Protein AF-A0A7Y4TUY9-F1 (afdb_monomer_lite)

Radius of gyration: 15.54 Å; chains: 1; bounding box: 38×24×42 Å

pLDDT: mean 85.87, std 14.55, range [52.16, 98.31]

Secondary structure (DSSP, 8-state):
-B-TTS-B--B-----SS-S-TT-HHHHTT-S-------EEEEEEE-TTSPEEEEEE-STTT---BTTS--EEEEEGGG-----

Structure (mmCIF, N/CA/C/O backbone):
data_AF-A0A7Y4TUY9-F1
#
_entry.id   AF-A0A7Y4TUY9-F1
#
loop_
_atom_site.group_PDB
_atom_site.id
_atom_site.type_symbol
_atom_site.label_atom_id
_atom_site.label_alt_id
_atom_site.label_comp_id
_atom_site.label_asym_id
_atom_site.label_entity_id
_atom_site.label_seq_id
_atom_site.pdbx_PDB_ins_code
_atom_site.Cartn_x
_atom_site.Cartn_y
_atom_site.Cartn_z
_atom_site.occupancy
_atom_site.B_iso_or_equiv
_atom_site.auth_seq_id
_atom_site.auth_comp_id
_atom_site.auth_asym_id
_atom_site.auth_atom_id
_atom_site.pdbx_PDB_model_num
ATOM 1 N N . MET A 1 1 ? 5.983 3.375 0.040 1.00 91.00 1 MET A N 1
ATOM 2 C CA . MET A 1 1 ? 4.695 3.361 0.771 1.00 91.00 1 MET A CA 1
ATOM 3 C C . MET A 1 1 ? 4.907 2.706 2.124 1.00 91.00 1 MET A C 1
ATOM 5 O O . MET A 1 1 ? 5.667 1.753 2.178 1.00 91.00 1 MET A O 1
ATOM 9 N N . ILE A 1 2 ? 4.283 3.198 3.194 1.00 94.69 2 ILE A N 1
ATOM 10 C CA . ILE A 1 2 ? 4.305 2.543 4.513 1.00 94.69 2 ILE A CA 1
ATOM 11 C C . ILE A 1 2 ? 2.920 1.940 4.742 1.00 94.69 2 ILE A C 1
ATOM 13 O O . ILE A 1 2 ? 1.930 2.642 4.540 1.00 94.69 2 ILE A O 1
ATOM 17 N N . ASP A 1 3 ? 2.852 0.661 5.095 1.00 95.88 3 ASP A N 1
ATOM 18 C CA . ASP A 1 3 ? 1.591 -0.037 5.355 1.00 95.88 3 ASP A CA 1
ATOM 19 C C . ASP A 1 3 ? 1.117 0.131 6.813 1.00 95.88 3 ASP A C 1
ATOM 21 O O . ASP A 1 3 ? 1.803 0.714 7.657 1.00 95.88 3 ASP A O 1
ATOM 25 N N . ALA A 1 4 ? -0.069 -0.390 7.128 1.00 96.25 4 ALA A N 1
ATOM 26 C CA . ALA A 1 4 ? -0.680 -0.283 8.448 1.00 96.25 4 ALA A CA 1
ATOM 27 C C . ALA A 1 4 ? 0.137 -0.977 9.556 1.00 96.25 4 ALA A C 1
ATOM 29 O O . ALA A 1 4 ? 0.027 -0.587 10.722 1.00 96.25 4 ALA A O 1
ATOM 30 N N . SER A 1 5 ? 0.983 -1.952 9.198 1.00 94.44 5 SER A N 1
ATOM 31 C CA . SER A 1 5 ? 1.912 -2.633 10.110 1.00 94.44 5 SER A CA 1
ATOM 32 C C . SER A 1 5 ? 3.212 -1.851 10.348 1.00 94.44 5 SER A C 1
ATOM 34 O O . SER A 1 5 ? 4.030 -2.248 11.176 1.00 94.44 5 SER A O 1
ATOM 36 N N . GLY A 1 6 ? 3.405 -0.727 9.651 1.00 95.25 6 GLY A N 1
ATOM 37 C CA . GLY A 1 6 ? 4.620 0.082 9.707 1.00 95.25 6 GLY A CA 1
ATOM 38 C C . GLY A 1 6 ? 5.730 -0.406 8.774 1.00 95.25 6 GLY A C 1
ATOM 39 O O . GLY A 1 6 ? 6.853 0.091 8.860 1.00 95.25 6 GLY A O 1
ATOM 40 N N . ARG A 1 7 ? 5.451 -1.357 7.873 1.00 95.75 7 ARG A N 1
ATOM 41 C CA . ARG A 1 7 ? 6.435 -1.856 6.9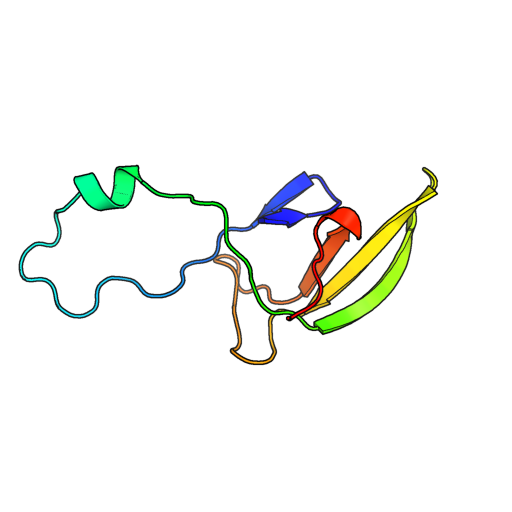08 1.00 95.75 7 ARG A CA 1
ATOM 42 C C . ARG A 1 7 ? 6.523 -0.932 5.699 1.00 95.75 7 ARG A C 1
ATOM 44 O O . ARG A 1 7 ? 5.514 -0.531 5.120 1.00 95.75 7 ARG A O 1
ATOM 51 N N . THR A 1 8 ? 7.753 -0.646 5.282 1.00 94.62 8 THR A N 1
ATOM 52 C CA . THR A 1 8 ? 8.039 0.119 4.064 1.00 94.62 8 THR A CA 1
ATOM 53 C C . THR A 1 8 ? 8.081 -0.796 2.843 1.00 94.62 8 THR A C 1
ATOM 55 O O . THR A 1 8 ? 8.867 -1.737 2.793 1.00 94.62 8 THR A O 1
ATOM 58 N N . HIS A 1 9 ? 7.278 -0.461 1.838 1.00 92.56 9 HIS A N 1
ATOM 59 C CA . HIS A 1 9 ? 7.255 -1.063 0.508 1.00 92.56 9 HIS A CA 1
ATOM 60 C C . HIS A 1 9 ? 7.826 -0.086 -0.516 1.00 92.56 9 HIS A C 1
ATOM 62 O O . HIS A 1 9 ? 7.392 1.072 -0.596 1.00 92.56 9 HIS A O 1
ATOM 68 N N . THR A 1 10 ? 8.779 -0.561 -1.311 1.00 90.94 10 THR A N 1
ATOM 69 C CA . THR A 1 10 ? 9.415 0.209 -2.386 1.00 90.94 10 THR A CA 1
ATOM 70 C C . THR A 1 10 ? 8.849 -0.228 -3.730 1.00 90.94 10 THR A C 1
ATOM 72 O O . THR A 1 10 ? 8.618 -1.414 -3.948 1.00 90.94 10 THR A O 1
ATOM 75 N N . PHE A 1 11 ? 8.649 0.729 -4.631 1.00 88.31 11 PHE A N 1
ATOM 76 C CA . PHE A 1 11 ? 8.180 0.502 -5.995 1.00 88.31 11 PHE A CA 1
ATOM 77 C C . PHE A 1 11 ? 9.219 1.068 -6.955 1.00 88.31 11 PHE A C 1
ATOM 79 O O . PHE A 1 11 ? 9.766 2.143 -6.702 1.00 88.31 11 PHE A O 1
ATOM 86 N N . ILE A 1 12 ? 9.497 0.341 -8.033 1.00 81.38 12 ILE A N 1
ATOM 87 C CA . ILE A 1 12 ? 10.445 0.750 -9.069 1.00 81.38 12 ILE A CA 1
ATOM 88 C C . ILE A 1 12 ? 9.638 0.933 -10.351 1.00 81.38 12 ILE A C 1
ATOM 90 O O . ILE A 1 12 ? 9.419 -0.020 -11.090 1.00 81.38 12 ILE A O 1
ATOM 94 N N . GLU A 1 13 ? 9.168 2.155 -10.594 1.00 73.75 13 GLU A N 1
ATOM 95 C CA . GLU A 1 13 ? 8.362 2.481 -11.772 1.00 73.75 13 GLU A CA 1
ATOM 96 C C . GLU A 1 13 ? 9.208 3.286 -12.767 1.00 73.75 13 GLU A C 1
ATOM 98 O O . GLU A 1 13 ? 9.556 4.437 -12.511 1.00 73.75 13 GLU A O 1
ATOM 103 N N . LYS A 1 14 ? 9.549 2.637 -13.889 1.00 68.81 14 LYS A N 1
ATOM 104 C CA . LYS A 1 14 ? 10.397 3.104 -15.007 1.00 68.81 14 LYS A CA 1
ATOM 105 C C . LYS A 1 14 ? 11.801 3.586 -14.616 1.00 68.81 14 LYS A C 1
ATOM 107 O O . LYS A 1 14 ? 12.032 4.745 -14.288 1.00 68.81 14 LYS A O 1
ATOM 112 N N . THR A 1 15 ? 12.775 2.689 -14.777 1.00 62.69 15 THR A N 1
ATOM 113 C CA . THR A 1 15 ? 14.195 3.064 -14.883 1.00 62.69 15 THR A CA 1
ATOM 114 C C . THR A 1 15 ? 14.478 3.745 -16.231 1.00 62.69 15 THR A C 1
ATOM 116 O O . THR A 1 15 ? 13.691 3.616 -17.173 1.00 62.69 15 THR A O 1
ATOM 119 N N . ALA A 1 16 ? 15.583 4.481 -16.347 1.00 60.03 16 ALA A N 1
ATOM 120 C CA . ALA A 1 16 ? 15.986 5.107 -17.604 1.00 60.03 16 ALA A CA 1
ATOM 121 C C . ALA A 1 16 ? 16.230 4.037 -18.692 1.00 60.03 16 ALA A C 1
ATOM 123 O O . ALA A 1 16 ? 17.009 3.111 -18.485 1.00 60.03 16 ALA A O 1
ATOM 124 N N . ILE A 1 17 ? 15.547 4.149 -19.840 1.00 61.88 17 ILE A N 1
ATOM 125 C CA . ILE A 1 17 ? 15.604 3.148 -20.930 1.00 61.88 17 ILE A CA 1
ATOM 126 C C . ILE A 1 17 ? 16.640 3.525 -22.001 1.00 61.88 17 ILE A C 1
ATOM 128 O O . ILE A 1 17 ? 17.239 2.647 -22.614 1.00 61.88 17 ILE A O 1
ATOM 132 N N . LEU A 1 18 ? 16.873 4.821 -22.224 1.00 55.41 18 LEU A N 1
ATOM 133 C CA . LEU A 1 18 ? 17.865 5.334 -23.171 1.00 55.41 18 LEU A CA 1
ATOM 134 C C . LEU A 1 18 ? 18.631 6.473 -22.498 1.00 55.41 18 LEU A C 1
ATOM 136 O O . LEU A 1 18 ? 18.152 7.604 -22.472 1.00 55.41 18 LEU A O 1
ATOM 140 N N . VAL A 1 19 ? 19.794 6.162 -21.934 1.00 57.91 19 VAL A N 1
ATOM 141 C CA . VAL A 1 19 ? 20.766 7.159 -21.472 1.00 57.91 19 VAL A CA 1
ATOM 142 C C . VAL A 1 19 ? 22.159 6.724 -21.915 1.00 57.91 19 VAL A C 1
ATOM 144 O O . VAL A 1 19 ? 22.529 5.561 -21.759 1.00 57.91 19 VAL A O 1
ATOM 147 N N . ASP A 1 20 ? 22.909 7.647 -22.510 1.00 61.47 20 ASP A N 1
ATOM 148 C CA . ASP A 1 20 ? 24.354 7.532 -22.736 1.00 61.47 20 ASP A CA 1
ATOM 149 C C . ASP A 1 20 ? 25.155 7.875 -21.466 1.00 61.47 20 ASP A C 1
ATOM 151 O O . ASP A 1 20 ? 26.317 7.491 -21.342 1.00 61.47 20 ASP A O 1
ATOM 155 N N . ASP A 1 21 ? 24.503 8.523 -20.498 1.00 61.25 21 ASP A N 1
ATOM 156 C CA . ASP A 1 21 ? 25.011 8.820 -19.166 1.00 61.25 21 ASP A CA 1
ATOM 157 C C . ASP A 1 21 ? 24.240 8.033 -18.092 1.00 61.25 21 ASP A C 1
ATOM 159 O O . ASP A 1 21 ? 23.185 8.432 -17.594 1.00 61.25 21 ASP A O 1
ATOM 163 N N . TRP A 1 22 ? 24.799 6.884 -17.712 1.00 54.88 22 TRP A N 1
ATOM 164 C CA . TRP A 1 22 ? 24.335 6.037 -16.605 1.00 54.88 22 TRP A CA 1
ATOM 165 C C . TRP A 1 22 ? 24.444 6.736 -15.224 1.00 54.88 22 TRP A C 1
ATOM 167 O O . TRP A 1 22 ? 24.081 6.146 -14.206 1.00 54.88 22 TRP A O 1
ATOM 177 N N . GLY A 1 23 ? 24.977 7.966 -15.170 1.00 54.62 23 GLY A N 1
ATOM 178 C CA . GLY A 1 23 ? 25.538 8.611 -13.985 1.00 54.62 23 GLY A CA 1
ATOM 179 C C . GLY A 1 23 ? 25.005 10.004 -13.642 1.00 54.62 23 GLY A C 1
ATOM 180 O O . GLY A 1 23 ? 25.656 10.703 -12.866 1.00 54.62 23 GLY A O 1
ATOM 181 N N . CYS A 1 24 ? 23.818 10.417 -14.097 1.00 52.16 24 CYS A N 1
ATOM 182 C CA . CYS A 1 24 ? 23.148 11.599 -13.532 1.00 52.16 24 CYS A CA 1
ATOM 183 C C . CYS A 1 24 ? 22.643 11.334 -12.089 1.00 52.16 24 CYS A C 1
ATOM 185 O O . CYS A 1 24 ? 21.447 11.400 -11.797 1.00 52.16 24 CYS A O 1
ATOM 187 N N . GLU A 1 25 ? 23.560 11.059 -11.153 1.00 57.75 25 GLU A N 1
ATOM 188 C CA . GLU A 1 25 ? 23.321 10.898 -9.710 1.00 57.75 25 GLU A CA 1
ATOM 189 C C . GLU A 1 25 ? 22.541 12.078 -9.114 1.00 57.75 25 GLU A C 1
ATOM 191 O O . GLU A 1 25 ? 21.802 11.926 -8.142 1.00 57.75 25 GLU A O 1
ATOM 196 N N . GLU A 1 26 ? 22.670 13.265 -9.710 1.00 63.94 26 GLU A N 1
ATOM 197 C CA . GLU A 1 26 ? 21.918 14.458 -9.330 1.00 63.94 26 GLU A CA 1
ATOM 198 C C . GLU A 1 26 ? 20.398 14.246 -9.379 1.00 63.94 26 GLU A C 1
ATOM 200 O O . GLU A 1 26 ? 19.687 14.687 -8.476 1.00 63.94 26 GLU A O 1
ATOM 205 N N . HIS A 1 27 ? 19.890 13.507 -10.368 1.00 59.88 27 HIS A N 1
ATOM 206 C CA . HIS A 1 27 ? 18.455 13.250 -10.489 1.00 59.88 27 HIS A CA 1
ATOM 207 C C . HIS A 1 27 ? 17.970 12.248 -9.430 1.00 59.88 27 HIS A C 1
ATOM 209 O O . HIS A 1 27 ? 16.877 12.419 -8.873 1.00 59.88 27 HIS A O 1
ATOM 215 N N . LEU A 1 28 ? 18.809 11.261 -9.082 1.00 65.62 28 LEU A N 1
ATOM 216 C CA . LEU A 1 28 ? 18.536 10.269 -8.035 1.00 65.62 28 LEU A CA 1
ATOM 217 C C . LEU A 1 28 ? 18.449 10.897 -6.639 1.00 65.62 28 LEU A C 1
ATOM 219 O O . LEU A 1 28 ? 17.624 10.461 -5.840 1.00 65.62 28 LEU A O 1
ATOM 223 N N . LYS A 1 29 ? 19.211 11.968 -6.359 1.00 69.12 29 LYS A N 1
ATOM 224 C CA . LYS A 1 29 ? 19.144 12.704 -5.074 1.00 69.12 29 LYS A CA 1
ATOM 225 C C . LYS A 1 29 ? 17.757 13.256 -4.760 1.00 69.12 29 LYS A C 1
ATOM 227 O O . LYS A 1 29 ? 17.463 13.565 -3.610 1.00 69.12 29 LYS A O 1
ATOM 232 N N . SER A 1 30 ? 16.919 13.423 -5.779 1.00 69.00 30 SER A N 1
ATOM 233 C CA . SER A 1 30 ? 15.584 13.978 -5.615 1.00 69.00 30 SER A CA 1
ATOM 234 C C . SER A 1 30 ? 14.504 12.933 -5.333 1.00 69.00 30 SER A C 1
ATOM 236 O O . SER A 1 30 ? 13.345 13.312 -5.186 1.00 69.00 30 SER A O 1
ATOM 238 N N . TYR A 1 31 ? 14.870 11.651 -5.241 1.00 69.69 31 TYR A N 1
ATOM 239 C CA . TYR A 1 31 ? 14.002 10.548 -4.835 1.00 69.69 31 TYR A CA 1
ATOM 240 C C . TYR A 1 31 ? 14.386 10.028 -3.438 1.00 69.69 31 TYR A C 1
ATOM 242 O O . TYR A 1 31 ? 15.548 10.124 -3.047 1.00 69.69 31 TYR A O 1
ATOM 250 N N . PRO A 1 32 ? 13.437 9.439 -2.687 1.00 69.81 32 PRO A N 1
ATOM 251 C CA . PRO A 1 32 ? 12.021 9.259 -3.024 1.00 69.81 32 PRO A CA 1
ATOM 252 C C . PRO A 1 32 ? 11.214 10.564 -2.902 1.00 69.81 32 PRO A C 1
ATOM 254 O O . PRO A 1 32 ? 11.456 11.376 -2.013 1.00 69.81 32 PRO A O 1
ATOM 257 N N . ARG A 1 33 ? 10.216 10.749 -3.777 1.00 72.25 33 ARG A N 1
ATOM 258 C CA . ARG A 1 33 ? 9.230 11.841 -3.683 1.00 72.25 33 ARG A CA 1
ATOM 259 C C . ARG A 1 33 ? 7.865 11.293 -3.268 1.00 72.25 33 ARG A C 1
ATOM 261 O O . ARG A 1 33 ? 7.565 10.146 -3.603 1.00 72.25 33 ARG A O 1
ATOM 268 N N . PRO A 1 34 ? 7.023 12.094 -2.592 1.00 78.12 34 PRO A N 1
ATOM 269 C CA . PRO A 1 34 ? 5.606 11.783 -2.468 1.00 78.12 34 PRO A CA 1
ATOM 270 C C . PRO A 1 34 ? 4.986 11.585 -3.854 1.00 78.12 34 PRO A C 1
ATOM 272 O O . PRO A 1 34 ? 5.286 12.334 -4.785 1.00 78.12 34 PRO A O 1
ATOM 275 N N . GLY A 1 35 ? 4.131 10.579 -3.982 1.00 85.50 35 GLY A N 1
ATOM 276 C CA . GLY A 1 35 ? 3.447 10.245 -5.222 1.00 85.50 35 GLY A CA 1
ATOM 277 C C . GLY A 1 35 ? 2.210 9.404 -4.941 1.00 85.50 35 GLY A C 1
ATOM 278 O O . GLY A 1 35 ? 2.051 8.872 -3.841 1.00 85.50 35 GLY A O 1
ATOM 279 N N . GLU A 1 36 ? 1.346 9.302 -5.942 1.00 90.00 36 GLU A N 1
ATOM 280 C CA . GLU A 1 36 ? 0.095 8.553 -5.875 1.00 90.00 36 GLU A CA 1
ATOM 281 C C . GLU A 1 36 ? 0.210 7.284 -6.723 1.00 90.00 36 GLU A C 1
ATOM 283 O O . GLU A 1 36 ? 0.753 7.302 -7.829 1.00 90.00 36 GLU A O 1
ATOM 288 N N . ILE A 1 37 ? -0.292 6.173 -6.186 1.00 91.81 37 ILE A N 1
ATOM 289 C CA . ILE A 1 37 ? -0.373 4.882 -6.868 1.00 91.81 37 ILE A CA 1
ATOM 290 C C . ILE A 1 37 ? -1.856 4.546 -6.973 1.00 91.81 37 ILE A C 1
ATOM 292 O O . ILE A 1 37 ? -2.543 4.460 -5.953 1.00 91.81 37 ILE A O 1
ATOM 296 N N . ALA A 1 38 ? -2.356 4.364 -8.196 1.00 93.62 38 ALA A N 1
ATOM 297 C CA . ALA A 1 38 ? -3.727 3.913 -8.379 1.00 93.62 38 ALA A CA 1
ATOM 298 C C . ALA A 1 38 ? -3.895 2.509 -7.797 1.00 93.62 38 ALA A C 1
ATOM 300 O O . ALA A 1 38 ? -3.052 1.629 -7.983 1.00 93.62 38 ALA A O 1
ATOM 301 N N . CYS A 1 39 ? -5.000 2.317 -7.090 1.00 95.12 39 CYS A N 1
ATOM 302 C CA . CYS A 1 39 ? -5.332 1.056 -6.465 1.00 95.12 39 CYS A CA 1
ATOM 303 C C . CYS A 1 39 ? -6.842 0.836 -6.468 1.00 95.12 39 CYS A C 1
ATOM 305 O O . CYS A 1 39 ? -7.640 1.733 -6.749 1.00 95.12 39 CYS A O 1
ATOM 307 N N . THR A 1 40 ? -7.224 -0.387 -6.140 1.00 96.81 40 THR A N 1
ATOM 308 C CA . THR A 1 40 ? -8.606 -0.789 -5.902 1.00 96.81 40 THR A CA 1
ATOM 309 C C . THR A 1 40 ? -8.759 -1.205 -4.451 1.00 96.81 40 THR A C 1
ATOM 311 O O . THR A 1 40 ? -7.845 -1.791 -3.877 1.00 96.81 40 THR A O 1
ATOM 314 N N . ILE A 1 41 ? -9.906 -0.898 -3.852 1.00 96.88 41 ILE A N 1
ATOM 315 C CA . ILE A 1 41 ? -10.230 -1.355 -2.501 1.00 96.88 41 ILE A CA 1
ATOM 316 C C . ILE A 1 41 ? -10.764 -2.783 -2.595 1.00 96.88 41 ILE A C 1
ATOM 318 O O . ILE A 1 41 ? -11.713 -3.034 -3.337 1.00 96.88 41 ILE A O 1
ATOM 322 N N . LEU A 1 42 ? -10.159 -3.692 -1.836 1.00 97.94 42 LEU A N 1
ATOM 323 C CA . LEU A 1 42 ? -10.584 -5.084 -1.718 1.00 97.94 42 LEU A CA 1
ATOM 324 C C . LEU A 1 42 ? -11.454 -5.309 -0.480 1.00 97.94 42 LEU A C 1
ATOM 326 O O . LEU A 1 42 ? -12.467 -5.996 -0.566 1.00 97.94 42 LEU A O 1
ATOM 330 N N . ASP A 1 43 ? -11.068 -4.725 0.657 1.00 98.12 43 ASP A N 1
ATOM 331 C CA . ASP A 1 43 ? -11.764 -4.890 1.936 1.00 98.12 43 ASP A CA 1
ATOM 332 C C . ASP A 1 43 ? -11.543 -3.681 2.858 1.00 98.12 43 ASP A C 1
ATOM 334 O O . ASP A 1 43 ? -10.603 -2.901 2.677 1.00 98.12 43 ASP A O 1
ATOM 338 N N . ARG A 1 44 ? -12.413 -3.522 3.859 1.00 98.25 44 ARG A N 1
ATOM 339 C CA . ARG A 1 44 ? -12.307 -2.509 4.914 1.00 98.25 44 ARG A CA 1
ATOM 340 C C . ARG A 1 44 ? -12.593 -3.140 6.266 1.00 98.25 44 ARG A C 1
ATOM 342 O O . ARG A 1 44 ? -13.611 -3.801 6.448 1.00 98.25 44 ARG A O 1
ATOM 349 N N . ARG A 1 45 ? -11.749 -2.846 7.252 1.00 97.75 45 ARG A N 1
ATOM 350 C CA . ARG A 1 45 ? -11.953 -3.268 8.640 1.00 97.75 45 ARG A CA 1
ATOM 351 C C . ARG A 1 45 ? -11.517 -2.201 9.629 1.00 97.75 45 ARG A C 1
ATOM 353 O O . ARG A 1 45 ? -10.733 -1.314 9.310 1.00 97.75 45 ARG A O 1
ATOM 360 N N . THR A 1 46 ? -11.982 -2.322 10.863 1.00 97.56 46 THR A N 1
ATOM 361 C CA . THR A 1 46 ? -11.539 -1.476 11.974 1.00 97.56 46 THR A CA 1
ATOM 362 C C . THR A 1 46 ? -10.607 -2.278 12.873 1.00 97.56 46 THR A C 1
ATOM 364 O O . THR A 1 46 ? -10.915 -3.416 13.225 1.00 97.56 46 THR A O 1
ATOM 367 N N . ASP A 1 47 ? -9.456 -1.709 13.226 1.00 93.00 47 ASP A N 1
ATOM 368 C CA . ASP A 1 47 ? -8.527 -2.331 14.168 1.00 93.00 47 ASP A CA 1
ATOM 369 C C . ASP A 1 47 ? -8.986 -2.167 15.632 1.00 93.00 47 ASP A C 1
ATOM 371 O O . ASP A 1 47 ? -9.944 -1.456 15.941 1.00 93.00 47 ASP A O 1
ATOM 375 N N . ALA A 1 48 ? -8.282 -2.810 16.566 1.00 94.25 48 ALA A N 1
ATOM 376 C CA . ALA A 1 48 ? -8.606 -2.741 17.995 1.00 94.25 48 ALA A CA 1
ATOM 377 C C . ALA A 1 48 ? -8.490 -1.325 18.601 1.00 94.25 48 ALA A C 1
ATOM 379 O O . ALA A 1 48 ? -8.998 -1.082 19.693 1.00 94.25 48 ALA A O 1
ATOM 380 N N . SER A 1 49 ? -7.82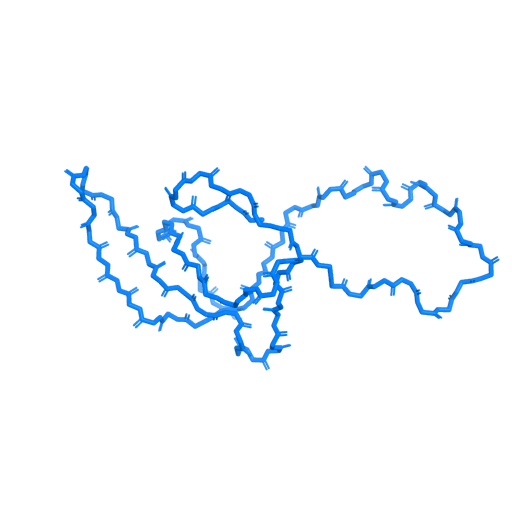4 -0.395 17.910 1.00 93.69 49 SER A N 1
ATOM 381 C CA . SER A 1 49 ? -7.682 1.009 18.312 1.00 93.69 49 SER A CA 1
ATOM 382 C C . SER A 1 49 ? -8.727 1.931 17.673 1.00 93.69 49 SER A C 1
ATOM 384 O O . SER A 1 49 ? -8.685 3.141 17.885 1.00 93.69 49 SER A O 1
ATOM 386 N N . GLY A 1 50 ? -9.668 1.377 16.900 1.00 95.31 50 GLY A N 1
ATOM 387 C CA . GLY A 1 50 ? -10.709 2.140 16.217 1.00 95.31 50 GLY A CA 1
ATOM 388 C C . GLY A 1 50 ? -10.260 2.780 14.900 1.00 95.31 50 GLY A C 1
ATOM 389 O O . GLY A 1 50 ? -11.000 3.592 14.348 1.00 95.31 50 GLY A O 1
ATOM 390 N N . ARG A 1 51 ? -9.072 2.447 14.378 1.00 96.00 51 ARG A N 1
ATOM 391 C CA . ARG A 1 51 ? -8.586 2.975 13.093 1.00 96.00 51 ARG A CA 1
ATOM 392 C C . ARG A 1 51 ? -9.076 2.101 11.945 1.00 96.00 51 ARG A C 1
ATOM 394 O O . ARG A 1 51 ? -9.061 0.876 12.040 1.00 96.00 51 ARG A O 1
ATOM 401 N N . GLU A 1 52 ? -9.493 2.730 10.852 1.00 97.94 52 GLU A N 1
ATOM 402 C CA . GLU A 1 52 ? -9.890 2.015 9.638 1.00 97.94 52 GLU A CA 1
ATOM 403 C C . GLU A 1 52 ? -8.646 1.578 8.852 1.00 97.94 52 GLU A C 1
ATOM 405 O O . GLU A 1 52 ? -7.830 2.407 8.436 1.00 97.94 52 GLU A O 1
ATOM 410 N N . ILE A 1 53 ? -8.520 0.266 8.661 1.00 98.19 53 ILE A N 1
ATOM 411 C CA . ILE A 1 53 ? -7.547 -0.383 7.787 1.00 98.19 53 ILE A CA 1
ATOM 412 C C . ILE A 1 53 ? -8.279 -0.810 6.517 1.00 98.19 53 ILE A C 1
ATOM 414 O O . ILE A 1 53 ? -9.326 -1.457 6.570 1.00 98.19 53 ILE A O 1
ATOM 418 N N . VAL A 1 54 ? -7.709 -0.458 5.374 1.00 98.31 54 VAL A N 1
ATOM 419 C CA . VAL A 1 54 ? -8.224 -0.769 4.047 1.00 98.31 54 VAL A CA 1
ATOM 420 C C . VAL A 1 54 ? -7.236 -1.695 3.358 1.00 98.31 54 VAL A C 1
ATOM 422 O O . VAL A 1 54 ? -6.060 -1.358 3.216 1.00 98.31 54 VAL A O 1
ATOM 425 N N . THR A 1 55 ? -7.712 -2.853 2.916 1.00 98.31 55 THR A N 1
ATOM 426 C CA . THR A 1 55 ? -6.937 -3.728 2.039 1.00 98.31 55 THR A CA 1
ATOM 427 C C . THR A 1 55 ? -7.094 -3.224 0.614 1.00 98.31 55 THR A C 1
ATOM 429 O O . THR A 1 55 ? -8.213 -3.109 0.110 1.00 98.31 55 THR A O 1
ATOM 432 N N . ILE A 1 56 ? -5.976 -2.909 -0.034 1.00 97.81 56 ILE A N 1
ATOM 433 C CA . ILE A 1 56 ? -5.922 -2.408 -1.406 1.00 97.81 56 ILE A CA 1
ATOM 434 C C . ILE A 1 56 ? -5.154 -3.365 -2.314 1.00 97.81 56 ILE A C 1
ATOM 436 O O . ILE A 1 56 ? -4.252 -4.063 -1.855 1.00 97.81 56 ILE A O 1
ATOM 440 N N . SER A 1 57 ? -5.472 -3.339 -3.609 1.00 97.75 57 SER A N 1
ATOM 441 C CA . SER A 1 57 ? -4.670 -3.957 -4.666 1.00 97.75 57 SER A CA 1
ATOM 442 C C . SER A 1 57 ? -4.216 -2.925 -5.693 1.00 97.75 57 SER A C 1
ATOM 444 O O . SER A 1 57 ? -5.031 -2.166 -6.223 1.00 97.75 57 SER A O 1
ATOM 446 N N . THR A 1 58 ? -2.919 -2.923 -5.994 1.00 95.81 58 THR A N 1
ATOM 447 C CA . THR A 1 58 ? -2.272 -2.119 -7.042 1.00 95.81 58 THR A CA 1
ATOM 448 C C . THR A 1 58 ? -2.196 -2.852 -8.387 1.00 95.81 58 THR A C 1
ATOM 450 O O . THR A 1 58 ? -1.620 -2.341 -9.349 1.00 95.81 58 THR A O 1
ATOM 453 N N . GLU A 1 59 ? -2.794 -4.046 -8.493 1.00 95.88 59 GLU A N 1
ATOM 454 C CA . GLU A 1 59 ? -2.813 -4.840 -9.728 1.00 95.88 59 GLU A CA 1
ATOM 455 C C . GLU A 1 59 ? -3.563 -4.121 -10.861 1.00 95.88 59 GLU A C 1
ATOM 457 O O . GLU A 1 59 ? -3.222 -4.245 -12.033 1.00 95.88 59 GLU A O 1
ATOM 462 N N . LYS A 1 60 ? -4.573 -3.314 -10.530 1.00 92.19 60 LYS A N 1
ATOM 463 C CA . LYS A 1 60 ? -5.338 -2.534 -11.507 1.00 92.19 60 LYS A CA 1
ATOM 464 C C . LYS A 1 60 ? -5.198 -1.038 -11.227 1.00 92.19 60 LYS A C 1
ATOM 466 O O . LYS A 1 60 ? -5.204 -0.649 -10.062 1.00 92.19 60 LYS A O 1
ATOM 471 N N . PRO A 1 61 ? -5.146 -0.190 -12.272 1.00 87.19 61 PRO A N 1
ATOM 472 C CA . PRO A 1 61 ? -5.246 -0.531 -13.699 1.00 87.19 61 PRO A CA 1
ATOM 473 C C . PRO A 1 61 ? -3.910 -0.860 -14.393 1.00 87.19 61 PRO A C 1
ATOM 475 O O . PRO A 1 61 ? -3.942 -1.375 -15.507 1.00 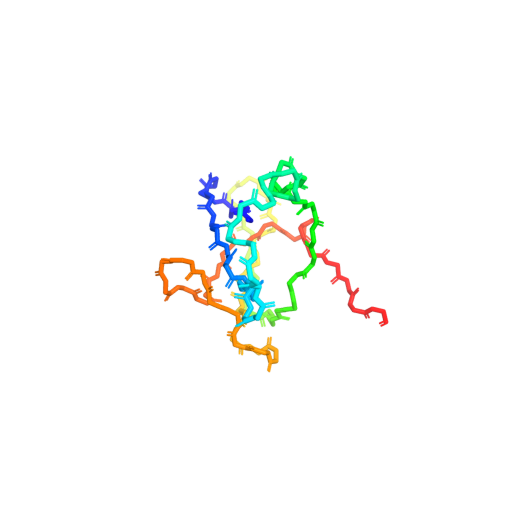87.19 61 PRO A O 1
ATOM 478 N N . TRP A 1 62 ? -2.757 -0.576 -13.777 1.00 87.56 62 TRP A N 1
ATOM 479 C CA . TRP A 1 62 ? -1.448 -0.647 -14.454 1.00 87.56 62 TRP A CA 1
ATOM 480 C C . TRP A 1 62 ? -0.496 -1.714 -13.914 1.00 87.56 62 TRP A C 1
ATOM 482 O O . TRP A 1 62 ? 0.674 -1.693 -14.272 1.00 87.56 62 TRP A O 1
ATOM 492 N N . VAL A 1 63 ? -0.983 -2.644 -13.086 1.00 91.12 63 VAL A N 1
ATOM 493 C CA . VAL A 1 63 ? -0.181 -3.743 -12.524 1.00 91.12 63 VAL A CA 1
ATOM 494 C C . VAL A 1 63 ? 1.102 -3.220 -11.872 1.00 91.12 63 VAL A C 1
ATOM 496 O O . VAL A 1 63 ? 2.214 -3.552 -12.272 1.00 91.12 63 VAL A O 1
ATOM 499 N N . ILE A 1 64 ? 0.945 -2.357 -10.868 1.00 91.81 64 ILE A N 1
ATOM 500 C CA . ILE A 1 64 ? 2.085 -1.823 -10.122 1.00 91.81 64 ILE A CA 1
ATOM 501 C C . ILE A 1 64 ? 2.475 -2.854 -9.064 1.00 91.81 64 ILE A C 1
ATOM 503 O O . ILE A 1 64 ? 1.667 -3.195 -8.201 1.00 91.81 64 ILE A O 1
ATOM 507 N N . ILE A 1 65 ? 3.711 -3.343 -9.130 1.00 94.38 65 ILE A N 1
ATOM 508 C CA . ILE A 1 65 ? 4.243 -4.390 -8.250 1.00 94.38 65 ILE A CA 1
ATOM 509 C C . ILE A 1 65 ? 5.367 -3.788 -7.399 1.00 94.38 65 ILE A C 1
ATOM 511 O O . ILE A 1 65 ? 6.187 -3.006 -7.890 1.00 94.38 65 ILE A O 1
ATOM 515 N N . SER A 1 66 ? 5.400 -4.109 -6.105 1.00 94.19 66 SER A N 1
ATOM 516 C CA . SER A 1 66 ? 6.519 -3.710 -5.245 1.00 94.19 66 SER A CA 1
ATOM 517 C C . SER A 1 66 ? 7.804 -4.462 -5.605 1.00 94.19 66 SER A C 1
ATOM 519 O O . SER A 1 66 ? 7.780 -5.503 -6.252 1.00 94.19 66 SER A O 1
ATOM 521 N N . ALA A 1 67 ? 8.944 -3.991 -5.103 1.00 92.75 67 ALA A N 1
ATOM 522 C CA . ALA A 1 67 ? 10.231 -4.682 -5.237 1.00 92.75 67 ALA A CA 1
ATOM 523 C C . ALA A 1 67 ? 10.273 -6.076 -4.567 1.00 92.75 67 ALA A C 1
ATOM 525 O O . ALA A 1 67 ? 11.270 -6.780 -4.681 1.00 92.75 67 ALA A O 1
ATOM 526 N N . GLU A 1 68 ? 9.218 -6.457 -3.843 1.00 94.88 68 GLU A N 1
ATOM 527 C CA . GLU A 1 68 ? 9.058 -7.764 -3.200 1.00 94.88 68 GLU A CA 1
ATOM 528 C C . GLU A 1 68 ? 7.952 -8.610 -3.857 1.00 94.88 68 GLU A C 1
ATOM 530 O O . GLU A 1 68 ? 7.389 -9.492 -3.207 1.00 94.88 68 GLU A O 1
ATOM 535 N N . ASP A 1 69 ? 7.587 -8.301 -5.103 1.00 95.25 69 ASP A N 1
ATOM 536 C CA . ASP A 1 69 ? 6.563 -9.005 -5.882 1.00 95.25 69 ASP A CA 1
ATOM 537 C C . ASP A 1 69 ? 5.160 -9.002 -5.240 1.00 95.25 69 ASP A C 1
ATOM 539 O O . ASP A 1 69 ? 4.391 -9.956 -5.362 1.00 95.25 69 ASP A O 1
ATOM 543 N N . ARG A 1 70 ? 4.801 -7.912 -4.543 1.00 96.31 70 ARG A N 1
ATOM 544 C CA . ARG A 1 70 ? 3.476 -7.739 -3.917 1.00 96.31 70 ARG A CA 1
ATOM 545 C C . ARG A 1 70 ? 2.626 -6.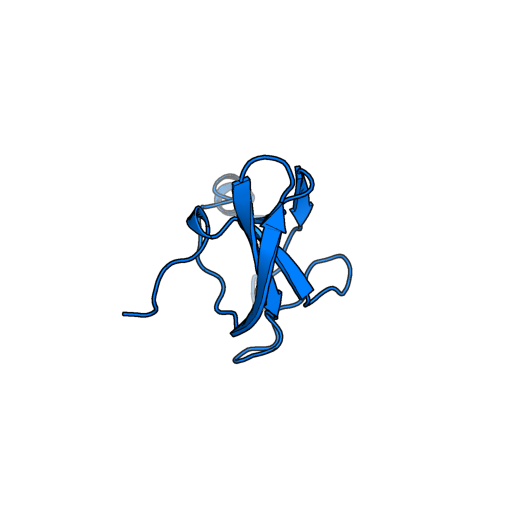716 -4.656 1.00 96.31 70 ARG A C 1
ATOM 547 O O . ARG A 1 70 ? 3.125 -5.664 -5.059 1.00 96.31 70 ARG A O 1
ATOM 554 N N . THR A 1 71 ? 1.330 -6.997 -4.731 1.00 96.94 71 THR A N 1
ATOM 555 C CA . THR A 1 71 ? 0.296 -6.079 -5.234 1.00 96.94 71 THR A CA 1
ATOM 556 C C . THR A 1 71 ? -0.769 -5.751 -4.191 1.00 96.94 71 THR A C 1
ATOM 558 O O . THR A 1 71 ? -1.526 -4.807 -4.388 1.00 96.94 71 THR A O 1
ATOM 561 N N . GLU A 1 72 ? -0.827 -6.486 -3.078 1.00 97.81 72 GLU A N 1
ATOM 562 C CA . GLU A 1 72 ? -1.818 -6.289 -2.019 1.00 97.81 72 GLU A CA 1
ATOM 563 C C . GLU A 1 72 ? -1.190 -5.723 -0.749 1.00 97.81 72 GLU A C 1
ATOM 565 O O . GLU A 1 72 ? -0.139 -6.185 -0.288 1.00 97.81 72 GLU A O 1
ATOM 570 N N . PHE A 1 73 ? -1.856 -4.724 -0.171 1.00 97.81 73 PHE A N 1
ATOM 571 C CA . PHE A 1 73 ? -1.366 -4.007 1.001 1.00 97.81 73 PHE A CA 1
ATOM 572 C C . PHE A 1 73 ? -2.511 -3.594 1.915 1.00 97.81 73 PHE A C 1
ATOM 574 O O . PHE A 1 73 ? -3.603 -3.268 1.459 1.00 97.81 73 PHE A O 1
ATOM 581 N N . GLU A 1 74 ? -2.239 -3.546 3.213 1.00 98.06 74 GLU A N 1
ATOM 582 C CA . GLU A 1 74 ? -3.147 -2.977 4.203 1.00 98.06 74 GLU A CA 1
ATOM 583 C C . GLU A 1 74 ? -2.679 -1.562 4.536 1.00 98.06 74 GLU A C 1
ATOM 585 O O . GLU A 1 74 ? -1.566 -1.380 5.018 1.00 98.06 74 GLU A O 1
ATOM 590 N N . VAL A 1 75 ? -3.498 -0.550 4.283 1.00 97.44 75 VAL A N 1
ATOM 591 C CA . VAL A 1 75 ? -3.169 0.860 4.548 1.00 97.44 75 VAL A CA 1
ATOM 592 C C . VAL A 1 75 ? -4.220 1.482 5.453 1.00 97.44 75 VAL A C 1
ATOM 594 O O . VAL A 1 75 ? -5.338 0.981 5.551 1.00 97.44 75 VAL A O 1
ATOM 597 N N . TYR A 1 76 ? -3.894 2.581 6.125 1.00 97.31 76 TYR A N 1
ATOM 598 C CA . TYR A 1 76 ? -4.923 3.365 6.804 1.00 97.31 76 TYR A CA 1
ATOM 599 C C . TYR A 1 76 ? -5.736 4.158 5.784 1.00 97.31 76 TYR A C 1
ATOM 601 O O . TYR A 1 76 ? -5.200 4.629 4.779 1.00 97.31 76 TYR A O 1
ATOM 609 N N . SER A 1 77 ? -7.027 4.360 6.048 1.00 96.62 77 SER A N 1
ATOM 610 C CA . SER A 1 77 ? -7.888 5.080 5.102 1.00 96.62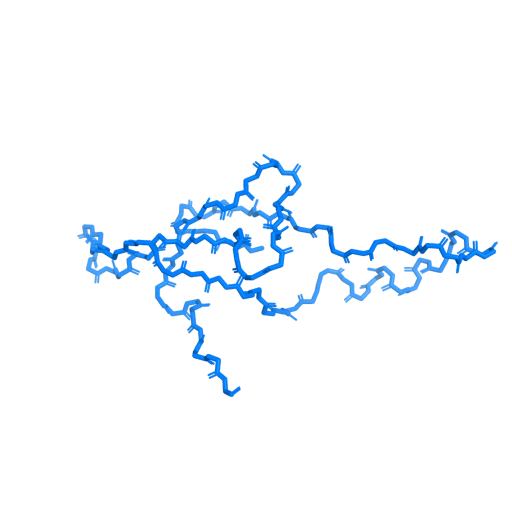 77 SER A CA 1
ATOM 611 C C . SER A 1 77 ? -7.475 6.535 4.864 1.00 96.62 77 SER A C 1
ATOM 613 O O . SER A 1 77 ? -7.735 7.069 3.791 1.00 96.62 77 SER A O 1
ATOM 615 N N . ASN A 1 78 ? -6.744 7.157 5.796 1.00 95.12 78 ASN A N 1
ATOM 616 C CA . ASN A 1 78 ? -6.171 8.495 5.616 1.00 95.12 78 ASN A CA 1
ATOM 617 C C . ASN A 1 78 ? -5.007 8.553 4.605 1.00 95.12 78 ASN A C 1
ATOM 619 O O . ASN A 1 78 ? -4.541 9.645 4.288 1.00 95.12 78 ASN A O 1
ATOM 623 N N . GLN A 1 79 ? -4.521 7.405 4.125 1.00 95.50 79 GLN A N 1
ATOM 624 C CA . GLN A 1 79 ? -3.531 7.313 3.050 1.00 95.50 79 GLN A CA 1
ATOM 625 C C . GLN A 1 79 ? -4.186 7.262 1.661 1.00 95.50 79 GLN A C 1
ATOM 627 O O . GLN A 1 79 ? -3.471 7.297 0.661 1.00 95.50 79 GLN A O 1
ATOM 632 N N . LEU A 1 80 ? -5.519 7.157 1.586 1.00 95.50 80 LEU A N 1
ATOM 633 C CA . LEU A 1 80 ? -6.268 7.113 0.334 1.00 95.50 80 LEU A CA 1
ATOM 634 C C . LEU A 1 80 ? -6.786 8.501 -0.045 1.00 95.50 80 LEU A C 1
ATOM 636 O O . LEU A 1 80 ? -7.232 9.273 0.801 1.00 95.50 80 LEU A O 1
ATOM 640 N N . THR A 1 81 ? -6.763 8.781 -1.344 1.00 94.69 81 THR A N 1
ATOM 641 C CA . THR A 1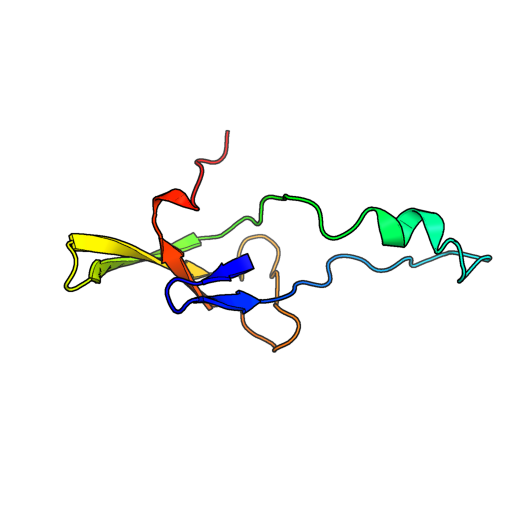 81 ? -7.413 9.940 -1.958 1.00 94.69 81 THR A CA 1
ATOM 642 C C . THR A 1 81 ? -8.301 9.462 -3.097 1.00 94.69 81 THR A C 1
ATOM 644 O O . THR A 1 81 ? -7.968 8.491 -3.781 1.00 94.69 81 THR A O 1
ATOM 647 N N . ASP A 1 82 ? -9.421 10.147 -3.312 1.00 89.31 82 ASP A N 1
ATOM 648 C CA . ASP A 1 82 ? -10.271 9.896 -4.471 1.00 89.31 82 ASP A CA 1
ATOM 649 C C . ASP A 1 82 ? -9.569 10.354 -5.754 1.00 89.31 82 ASP A C 1
ATOM 651 O O . ASP A 1 82 ? -8.870 11.375 -5.774 1.00 89.31 82 ASP A O 1
ATOM 655 N N . ILE A 1 83 ? -9.785 9.602 -6.833 1.00 79.94 83 ILE A N 1
ATOM 656 C CA . ILE A 1 83 ? -9.347 9.985 -8.176 1.00 79.94 83 ILE A CA 1
ATOM 657 C C . ILE A 1 83 ? -10.227 11.159 -8.622 1.00 79.94 83 ILE A C 1
ATOM 659 O O . ILE A 1 83 ? -11.452 11.032 -8.653 1.00 79.94 83 ILE A O 1
ATOM 663 N N . ARG A 1 84 ? -9.606 12.301 -8.929 1.00 61.03 84 ARG A N 1
ATOM 664 C CA . ARG A 1 84 ? -10.288 13.474 -9.498 1.00 61.03 84 ARG A CA 1
ATOM 665 C C . ARG A 1 84 ? -10.466 13.362 -11.004 1.00 61.03 84 ARG A C 1
ATOM 667 O O . ARG A 1 84 ? -9.570 12.785 -11.659 1.00 61.03 84 ARG A O 1
#

Sequence (84 aa):
MIDASGRTHTFIEKTAILVDDWGCEEHLKSYPRPGEIACTILDRRTDASGREIVTISTEKPWVIISAEDRTEFEVYSNQLTDIR

Foldseek 3Di:
DQAPVRDDWAFDDDDDPDDPPPDCVVVVVVDDDDDDQDWDWDDWDADPVRFIKTKIFSCPDPHTATPVRDGIGIHTPVVDDDDD